Protein AF-A0A483T4G3-F1 (afdb_monomer)

Sequence (71 aa):
MRKISFLFILLFFSLVPQVHADPSCEGRFVNPITDVCWRCIFPLSLGSVQVGKGDLPDTSNPGSPLQLCPA

Radius of gyration: 21.35 Å; Cα contacts (8 Å, |Δi|>4): 49; chains: 1; bounding box: 28×48×50 Å

Structure (mmCIF, N/CA/C/O backbone):
data_AF-A0A483T4G3-F1
#
_entry.id   AF-A0A483T4G3-F1
#
loop_
_atom_site.group_PDB
_atom_site.id
_atom_site.type_symbol
_atom_site.label_atom_id
_atom_site.label_alt_id
_atom_site.label_comp_id
_atom_site.label_asym_id
_atom_site.label_entity_id
_atom_site.label_seq_id
_atom_site.pdbx_PDB_ins_code
_atom_site.Cartn_x
_atom_site.Cartn_y
_atom_site.Cartn_z
_atom_site.occupancy
_atom_site.B_iso_or_equiv
_atom_site.auth_seq_id
_atom_site.auth_comp_id
_atom_site.auth_asym_id
_atom_site.auth_atom_id
_atom_site.pdbx_PDB_model_num
ATOM 1 N N . MET A 1 1 ? -10.926 36.455 31.970 1.00 63.50 1 MET A N 1
ATOM 2 C CA . MET A 1 1 ? -11.032 35.969 30.572 1.00 63.50 1 MET A CA 1
ATOM 3 C C . MET A 1 1 ? -9.753 35.292 30.071 1.00 63.50 1 MET A C 1
ATOM 5 O O . MET A 1 1 ? -9.831 34.141 29.672 1.00 63.50 1 MET A O 1
ATOM 9 N N . ARG A 1 2 ? -8.561 35.906 30.188 1.00 71.69 2 ARG A N 1
ATOM 10 C CA . ARG A 1 2 ? -7.290 35.301 29.720 1.00 71.69 2 ARG A CA 1
ATOM 11 C C . ARG A 1 2 ? -6.952 33.932 30.347 1.00 71.69 2 ARG A C 1
ATOM 13 O O . ARG A 1 2 ? -6.568 33.024 29.629 1.00 71.69 2 ARG A O 1
ATOM 20 N N . LYS A 1 3 ? -7.175 33.745 31.658 1.00 72.12 3 LYS A N 1
ATOM 21 C CA . LYS A 1 3 ? -6.917 32.466 32.366 1.00 72.12 3 LYS A CA 1
ATOM 22 C C . LYS A 1 3 ? -7.841 31.312 31.936 1.00 72.12 3 LYS A C 1
ATOM 24 O O . LYS A 1 3 ? -7.398 30.176 31.863 1.00 72.12 3 LYS A O 1
ATOM 29 N N . ILE A 1 4 ? -9.102 31.619 31.623 1.00 79.88 4 ILE A N 1
ATOM 30 C CA . ILE A 1 4 ? -10.096 30.634 31.159 1.00 79.88 4 ILE A CA 1
ATOM 31 C C . ILE A 1 4 ? -9.745 30.160 29.745 1.00 79.88 4 ILE A C 1
ATOM 33 O O . ILE A 1 4 ? -9.782 28.9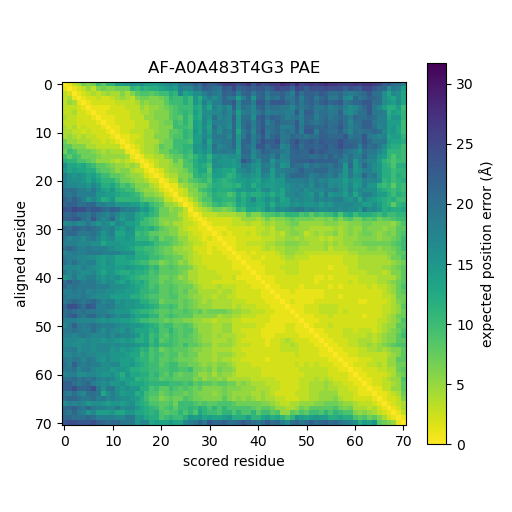68 29.472 1.00 79.88 4 ILE A O 1
ATOM 37 N N . SER A 1 5 ? -9.304 31.078 28.880 1.00 79.00 5 SER A N 1
ATOM 38 C CA . SER A 1 5 ? -8.808 30.731 27.543 1.00 79.00 5 SER A CA 1
ATOM 39 C C . SER A 1 5 ? -7.610 29.776 27.591 1.00 79.00 5 SER A C 1
ATOM 41 O O . SER A 1 5 ? -7.556 28.842 26.801 1.00 79.00 5 SER A O 1
ATOM 43 N N . PHE A 1 6 ? -6.674 29.969 28.528 1.00 84.44 6 PHE A N 1
ATOM 44 C CA . PHE A 1 6 ? -5.538 29.054 28.704 1.00 84.44 6 PHE A CA 1
ATOM 45 C C . PHE A 1 6 ? -5.973 27.647 29.137 1.00 84.44 6 PHE A C 1
ATOM 47 O O . PHE A 1 6 ? -5.429 26.663 28.646 1.00 84.44 6 PHE A O 1
ATOM 54 N N . LEU A 1 7 ? -6.977 27.548 30.010 1.00 86.50 7 LEU A N 1
ATOM 55 C CA . LEU A 1 7 ? -7.536 26.270 30.462 1.00 86.50 7 LEU A CA 1
ATOM 56 C C . LEU A 1 7 ? -8.184 25.480 29.318 1.00 86.50 7 LEU A C 1
ATOM 58 O O . LEU A 1 7 ? -7.960 24.278 29.208 1.00 86.50 7 LEU A O 1
ATOM 62 N N . PHE A 1 8 ? -8.921 26.152 28.431 1.00 86.56 8 PHE A N 1
ATOM 63 C CA . PHE A 1 8 ? -9.509 25.507 27.255 1.00 86.56 8 PHE A CA 1
ATOM 64 C C . PHE A 1 8 ? -8.458 25.006 26.258 1.00 86.56 8 PHE A C 1
ATOM 66 O O . PHE A 1 8 ? -8.616 23.921 25.707 1.00 86.56 8 PHE A O 1
ATOM 73 N N . ILE A 1 9 ? -7.369 25.754 26.060 1.00 87.12 9 ILE A N 1
ATOM 74 C CA . ILE A 1 9 ? -6.269 25.333 25.178 1.00 87.12 9 ILE A CA 1
ATOM 75 C C . ILE A 1 9 ? -5.575 24.086 25.741 1.00 87.12 9 ILE A C 1
ATOM 77 O O . ILE A 1 9 ? -5.337 23.135 25.003 1.00 87.12 9 ILE A O 1
ATOM 81 N N . LEU A 1 10 ? -5.301 24.052 27.048 1.00 86.31 10 LEU A N 1
ATOM 82 C CA . LEU A 1 10 ? -4.684 22.889 27.694 1.00 86.31 10 LEU A CA 1
ATOM 83 C C . LEU A 1 10 ? -5.584 21.647 27.632 1.00 86.31 10 LEU A C 1
ATOM 85 O O . LEU A 1 10 ? -5.097 20.560 27.333 1.00 86.31 10 LEU A O 1
ATOM 89 N N . LEU A 1 11 ? -6.895 21.812 27.841 1.00 88.19 11 LEU A N 1
ATOM 90 C CA . LEU A 1 11 ? -7.864 20.720 27.725 1.00 88.19 11 LEU A CA 1
ATOM 91 C C . LEU A 1 11 ? -7.942 20.168 26.290 1.00 88.19 11 LEU A C 1
ATOM 93 O O . LEU A 1 11 ? -8.006 18.957 26.092 1.00 88.19 11 LEU A O 1
ATOM 97 N N . PHE A 1 12 ? -7.888 21.038 25.279 1.00 83.75 12 PHE A N 1
ATOM 98 C CA . PHE A 1 12 ? -7.898 20.618 23.877 1.00 83.75 12 PHE A CA 1
ATOM 99 C C . PHE A 1 12 ? -6.640 19.815 23.505 1.00 83.75 12 PHE A C 1
ATOM 101 O O . PHE A 1 12 ? -6.737 18.779 22.852 1.00 83.75 12 PHE A O 1
ATOM 108 N N . PHE A 1 13 ? -5.467 20.231 23.991 1.00 81.88 13 PHE A N 1
ATOM 109 C CA . PHE A 1 13 ? -4.210 19.507 23.769 1.00 81.88 13 PHE A CA 1
ATOM 110 C C . PHE A 1 13 ? -4.128 18.154 24.496 1.00 81.88 13 PHE A C 1
ATOM 112 O O . PHE A 1 13 ? -3.326 17.317 24.100 1.00 81.88 13 PHE A O 1
ATOM 119 N N . SER A 1 14 ? -4.948 1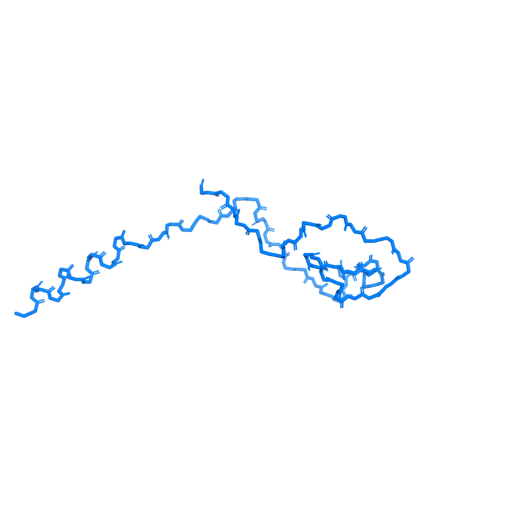7.893 25.520 1.00 82.75 14 SER A N 1
ATOM 120 C CA . SER A 1 14 ? -5.007 16.566 26.160 1.00 82.75 14 SER A CA 1
ATOM 121 C C . SER A 1 14 ? -5.847 15.527 25.407 1.00 82.75 14 SER A C 1
ATOM 123 O O . SER A 1 14 ? -5.793 14.350 25.746 1.00 82.75 14 SER A O 1
ATOM 125 N N . LEU A 1 15 ? -6.617 15.938 24.393 1.00 83.44 15 LEU A N 1
ATOM 126 C CA . LEU A 1 15 ? -7.523 15.060 23.637 1.00 83.44 15 LEU A CA 1
ATOM 127 C C . LEU A 1 15 ? -6.934 14.565 22.307 1.00 83.44 15 LEU A C 1
ATOM 129 O O . LEU A 1 15 ? -7.614 13.845 21.577 1.00 83.44 15 LEU A O 1
ATOM 133 N N . VAL A 1 16 ? -5.698 14.939 21.964 1.00 82.06 16 VAL A N 1
ATOM 134 C CA . VAL A 1 16 ? -5.056 14.448 20.738 1.00 82.06 16 VAL A CA 1
ATOM 135 C C . VAL A 1 16 ? -4.600 12.995 20.920 1.00 82.06 16 VAL A C 1
ATOM 137 O O . VAL A 1 16 ? -3.797 12.724 21.815 1.00 82.06 16 VAL A O 1
ATOM 140 N N . PRO A 1 17 ? -5.077 12.051 20.086 1.00 78.06 17 PRO A N 1
ATOM 141 C CA . PRO A 1 17 ? -4.590 10.679 20.110 1.00 78.06 17 PRO A CA 1
ATOM 142 C C . PRO A 1 17 ? -3.104 10.639 19.735 1.00 78.06 17 PRO A C 1
ATOM 144 O O . PRO A 1 17 ? -2.657 11.353 18.834 1.00 78.06 17 PRO A O 1
ATOM 147 N N . GLN A 1 18 ? -2.331 9.804 20.433 1.00 74.50 18 GLN A N 1
ATOM 148 C CA . GLN A 1 18 ? -0.923 9.594 20.111 1.00 74.50 18 GLN A CA 1
ATOM 149 C C . GLN A 1 18 ? -0.830 8.731 18.851 1.00 74.50 18 GLN A C 1
ATOM 151 O O . GLN A 1 18 ? -1.355 7.623 18.813 1.00 74.50 18 GLN A O 1
ATOM 156 N N . VAL A 1 19 ? -0.182 9.252 17.811 1.00 73.75 19 VAL A N 1
ATOM 157 C CA . VAL A 1 19 ? 0.131 8.486 16.603 1.00 73.75 19 VAL A CA 1
ATOM 158 C C . VAL A 1 19 ? 1.572 8.018 16.731 1.00 73.75 19 VAL A C 1
ATOM 160 O O . VAL A 1 19 ? 2.489 8.837 16.786 1.00 73.75 19 VAL A O 1
ATOM 163 N N . HIS A 1 20 ? 1.770 6.706 16.800 1.00 73.81 20 HIS A N 1
ATOM 164 C CA . HIS A 1 20 ? 3.097 6.109 16.743 1.00 73.81 20 HIS A CA 1
ATOM 165 C C . HIS A 1 20 ? 3.454 5.820 15.286 1.00 73.81 20 HIS A C 1
ATOM 167 O O . HIS A 1 20 ? 2.625 5.331 14.519 1.00 73.81 20 HIS A O 1
ATOM 173 N N . ALA A 1 21 ? 4.687 6.146 14.896 1.00 72.00 21 ALA A N 1
ATOM 174 C CA . ALA A 1 21 ? 5.228 5.637 13.648 1.00 72.00 21 ALA A CA 1
ATOM 175 C C . ALA A 1 21 ? 5.407 4.125 13.797 1.00 72.00 21 ALA A C 1
ATOM 177 O O . ALA A 1 21 ? 5.976 3.667 14.790 1.00 72.00 21 ALA A O 1
ATOM 178 N N . ASP A 1 22 ? 4.906 3.369 12.827 1.00 73.94 22 ASP A N 1
ATOM 179 C CA . ASP A 1 22 ? 5.119 1.931 12.790 1.00 73.94 22 ASP A CA 1
ATOM 180 C C . ASP A 1 22 ? 6.625 1.662 12.598 1.00 73.94 22 ASP A C 1
ATOM 182 O O . ASP A 1 22 ? 7.193 2.123 11.600 1.00 73.94 22 ASP A O 1
ATOM 186 N N . PRO A 1 23 ? 7.301 0.966 13.534 1.00 72.12 23 PRO A N 1
ATOM 187 C CA . PRO A 1 23 ? 8.725 0.664 13.414 1.00 72.12 23 PRO A CA 1
ATOM 188 C C . PRO A 1 23 ? 9.041 -0.239 12.214 1.00 72.12 23 PRO A C 1
ATOM 190 O O . PRO A 1 23 ? 10.204 -0.334 11.845 1.00 72.12 23 PRO A O 1
ATOM 193 N N . SER A 1 24 ? 8.040 -0.877 11.593 1.00 74.56 24 SER A N 1
ATOM 194 C CA . SER A 1 24 ? 8.207 -1.641 10.349 1.00 74.56 24 SER A CA 1
ATOM 195 C C . SER A 1 24 ? 8.339 -0.766 9.093 1.00 74.56 24 SER A C 1
ATOM 197 O O . SER A 1 24 ? 8.668 -1.271 8.018 1.00 74.56 24 SER A O 1
ATOM 199 N N . CYS A 1 25 ? 8.117 0.549 9.199 1.00 69.00 25 CYS A N 1
ATOM 200 C CA . CYS A 1 25 ? 8.287 1.489 8.095 1.00 69.00 25 CYS A CA 1
ATOM 201 C C . CYS A 1 25 ? 9.768 1.860 7.876 1.00 69.00 25 CYS A C 1
ATOM 203 O O . CYS A 1 25 ? 10.183 2.990 8.138 1.00 69.00 25 CYS A O 1
ATOM 205 N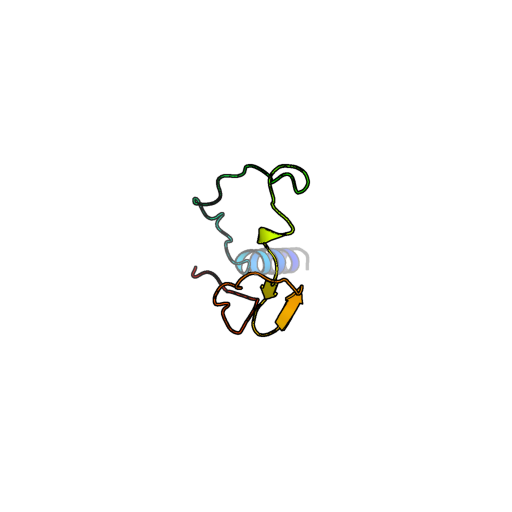 N . GLU A 1 26 ? 10.571 0.947 7.323 1.00 77.31 26 GLU A N 1
ATOM 206 C CA . GLU A 1 26 ? 11.845 1.316 6.694 1.00 77.31 26 GLU A CA 1
ATOM 207 C C . GLU A 1 26 ? 11.590 2.052 5.362 1.00 77.31 26 GLU A C 1
ATOM 209 O O . GLU A 1 26 ? 11.039 1.508 4.403 1.00 77.31 26 GLU A O 1
ATOM 214 N N . GLY A 1 27 ? 11.993 3.322 5.276 1.00 70.00 27 GLY A N 1
ATOM 215 C CA . GLY A 1 27 ? 11.672 4.170 4.127 1.00 70.00 27 GLY A CA 1
ATOM 216 C C . GLY A 1 27 ? 12.736 4.174 3.029 1.00 70.00 27 GLY A C 1
ATOM 217 O O . GLY A 1 27 ? 13.643 5.003 3.063 1.00 70.00 27 GLY A O 1
ATOM 218 N N . ARG A 1 28 ? 12.564 3.360 1.978 1.00 83.62 28 ARG A N 1
ATOM 219 C CA . ARG A 1 28 ? 13.035 3.727 0.628 1.00 83.62 28 ARG A CA 1
ATOM 220 C C . ARG A 1 28 ? 11.824 4.106 -0.211 1.00 83.62 28 ARG A C 1
ATOM 222 O O . ARG A 1 28 ? 10.971 3.266 -0.478 1.00 83.62 28 ARG A O 1
ATOM 229 N N . PHE A 1 29 ? 11.753 5.363 -0.644 1.00 84.38 29 PHE A N 1
ATOM 230 C CA . PHE A 1 29 ? 10.682 5.792 -1.539 1.00 84.38 29 PHE A CA 1
ATOM 231 C C . PHE A 1 29 ? 10.779 5.035 -2.872 1.00 84.38 29 PHE A C 1
ATOM 233 O O . PHE A 1 29 ? 11.842 5.000 -3.497 1.00 84.38 29 PHE A O 1
ATOM 240 N N . VAL A 1 30 ? 9.679 4.401 -3.280 1.00 89.62 30 VAL A N 1
ATOM 241 C CA . VAL A 1 30 ? 9.620 3.575 -4.491 1.00 89.62 30 VAL A CA 1
ATOM 242 C C . VAL A 1 30 ? 9.638 4.487 -5.717 1.00 89.62 30 VAL A C 1
ATOM 244 O O . VAL A 1 30 ? 8.819 5.400 -5.811 1.00 89.62 30 VAL A O 1
ATOM 247 N N . ASN A 1 31 ? 10.539 4.249 -6.673 1.00 91.75 31 ASN A N 1
ATOM 248 C CA . ASN A 1 31 ? 10.494 4.953 -7.951 1.00 91.75 31 ASN A CA 1
ATOM 249 C C . ASN A 1 31 ? 9.449 4.289 -8.867 1.00 91.75 31 ASN A C 1
ATOM 251 O O . ASN A 1 31 ? 9.680 3.167 -9.324 1.00 91.75 31 ASN A O 1
ATOM 255 N N . PRO A 1 32 ? 8.338 4.965 -9.211 1.00 91.44 32 PRO A N 1
ATOM 256 C CA . PRO A 1 32 ? 7.288 4.378 -10.041 1.00 91.44 32 PRO A CA 1
ATOM 257 C C . PRO A 1 32 ? 7.745 4.042 -11.467 1.00 91.44 32 PRO A C 1
ATOM 259 O O . PRO A 1 32 ? 7.042 3.321 -12.164 1.00 91.44 32 PRO A O 1
ATOM 262 N N . ILE A 1 33 ? 8.887 4.557 -11.933 1.00 93.88 33 ILE A N 1
ATOM 263 C CA . ILE A 1 33 ? 9.380 4.295 -13.292 1.00 93.88 33 ILE A CA 1
ATOM 264 C C . ILE A 1 33 ? 10.168 2.983 -13.353 1.00 93.88 33 ILE A C 1
ATOM 266 O O . ILE A 1 33 ? 9.967 2.192 -14.270 1.00 93.88 33 ILE A O 1
ATOM 270 N N . THR A 1 34 ? 11.081 2.763 -12.403 1.00 94.06 34 THR A N 1
ATOM 271 C CA . THR A 1 34 ? 12.048 1.652 -12.466 1.00 94.06 34 THR A CA 1
ATOM 272 C C . THR A 1 34 ? 11.727 0.501 -11.529 1.00 94.06 34 THR A C 1
ATOM 274 O O . THR A 1 34 ? 12.133 -0.624 -11.804 1.00 94.06 34 THR A O 1
ATOM 277 N N . ASP A 1 35 ? 11.015 0.760 -10.433 1.00 93.12 35 ASP A N 1
ATOM 278 C CA . ASP A 1 35 ? 10.908 -0.203 -9.333 1.00 93.12 35 ASP A CA 1
ATOM 279 C C . ASP A 1 35 ? 9.578 -0.969 -9.354 1.00 93.12 35 ASP A C 1
ATOM 281 O O . ASP A 1 35 ? 9.403 -1.929 -8.606 1.00 93.12 35 ASP A O 1
ATOM 285 N N . VAL A 1 36 ? 8.635 -0.556 -10.208 1.00 92.06 36 VAL A N 1
ATOM 286 C CA . VAL A 1 36 ? 7.286 -1.123 -10.299 1.00 92.06 36 VAL A CA 1
ATOM 287 C C . VAL A 1 36 ? 7.048 -1.692 -11.691 1.00 92.06 36 VAL A C 1
ATOM 289 O O . VAL A 1 36 ? 7.133 -0.992 -12.699 1.00 92.06 36 VAL A O 1
ATOM 292 N N . CYS A 1 37 ? 6.660 -2.963 -11.757 1.00 92.62 37 CYS A N 1
ATOM 293 C CA . CYS A 1 37 ? 6.102 -3.531 -12.976 1.00 92.62 37 CYS A CA 1
ATOM 294 C C . CYS A 1 37 ? 4.611 -3.173 -13.079 1.00 92.62 37 CYS A C 1
ATOM 296 O O . CYS A 1 37 ? 3.759 -3.851 -12.505 1.00 92.62 37 CYS A O 1
ATOM 298 N N . TRP A 1 38 ? 4.274 -2.140 -13.856 1.00 92.50 38 TRP A N 1
ATOM 299 C CA . TRP A 1 38 ? 2.879 -1.706 -14.036 1.00 92.50 38 TRP A CA 1
ATOM 300 C C . TRP A 1 38 ? 1.989 -2.740 -14.717 1.00 92.50 38 TRP A C 1
ATOM 302 O O . TRP A 1 38 ? 0.802 -2.797 -14.439 1.00 92.50 38 TRP A O 1
ATOM 312 N N . ARG A 1 39 ? 2.541 -3.601 -15.574 1.00 93.12 39 ARG A N 1
ATOM 313 C CA . ARG A 1 39 ? 1.769 -4.729 -16.113 1.00 93.12 39 ARG A CA 1
ATOM 314 C C . ARG A 1 39 ? 1.427 -5.748 -15.025 1.00 93.12 39 ARG A C 1
ATOM 316 O O . ARG A 1 39 ? 0.378 -6.368 -15.098 1.00 93.12 39 ARG A O 1
ATOM 323 N N . CYS A 1 40 ? 2.319 -5.922 -14.052 1.00 93.25 40 CYS A N 1
ATOM 324 C CA . CYS A 1 40 ? 2.220 -6.951 -13.027 1.00 93.25 40 CYS A CA 1
ATOM 325 C C . CYS A 1 40 ? 1.257 -6.578 -11.895 1.00 93.25 40 CYS A C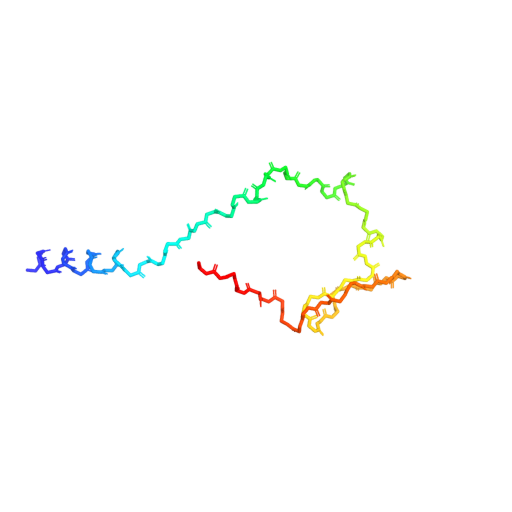 1
ATOM 327 O O . CYS A 1 40 ? 0.686 -7.466 -11.280 1.00 93.25 40 CYS A O 1
ATOM 329 N N . ILE A 1 41 ? 1.093 -5.280 -11.614 1.00 93.12 41 ILE A N 1
ATOM 330 C CA . ILE A 1 41 ? 0.203 -4.796 -10.548 1.00 93.12 41 ILE A CA 1
ATOM 331 C C . ILE A 1 41 ? -1.277 -4.797 -10.954 1.00 93.12 41 ILE A C 1
ATOM 333 O O . ILE A 1 41 ? -2.135 -4.588 -10.105 1.00 93.12 41 ILE A O 1
ATOM 337 N N . PHE A 1 42 ? -1.586 -5.001 -12.239 1.00 95.81 42 PHE A N 1
ATOM 338 C CA . PHE A 1 42 ? -2.962 -5.062 -12.720 1.00 95.81 42 PHE A CA 1
ATOM 339 C C . PHE A 1 42 ? -3.387 -6.491 -13.052 1.00 95.81 42 PHE A C 1
ATOM 341 O O . PHE A 1 42 ? -2.609 -7.227 -13.664 1.00 95.81 42 PHE A O 1
ATOM 348 N N . PRO A 1 43 ? -4.646 -6.863 -12.762 1.00 96.06 43 PRO A N 1
ATOM 349 C CA . PRO A 1 43 ? -5.741 -6.045 -12.234 1.00 96.06 43 PRO A CA 1
ATOM 350 C C . PRO A 1 43 ? -5.526 -5.633 -10.773 1.00 96.06 43 PRO A C 1
ATOM 352 O O . PRO A 1 43 ? -4.863 -6.330 -10.019 1.00 96.06 43 PRO A O 1
ATOM 355 N N . LEU A 1 44 ? -6.078 -4.472 -10.414 1.00 95.69 44 LEU A N 1
ATOM 356 C CA . LEU A 1 44 ? -5.967 -3.905 -9.072 1.00 95.69 44 LEU A CA 1
ATOM 357 C C . LEU A 1 44 ? -7.358 -3.545 -8.569 1.00 95.69 44 LEU A C 1
ATOM 359 O O . LEU A 1 44 ? -8.092 -2.792 -9.225 1.00 95.69 44 LEU A O 1
ATOM 363 N N . SER A 1 45 ? -7.720 -4.088 -7.421 1.00 95.31 45 SER A N 1
ATOM 364 C CA . SER A 1 45 ? -8.888 -3.715 -6.637 1.00 95.31 45 SER A CA 1
ATOM 365 C C . SER A 1 45 ? -8.443 -3.010 -5.360 1.00 95.31 45 SER A C 1
ATOM 367 O O . SER A 1 45 ? -7.314 -3.175 -4.909 1.00 95.31 45 SER A O 1
ATOM 369 N N . LEU A 1 46 ? -9.315 -2.174 -4.802 1.00 94.06 46 LEU A N 1
ATOM 370 C CA . LEU A 1 46 ? -9.153 -1.556 -3.489 1.00 94.06 46 LEU A CA 1
ATOM 371 C C . LEU A 1 46 ? -10.486 -1.688 -2.759 1.00 94.06 46 LEU A C 1
ATOM 373 O O . LEU A 1 46 ? -11.498 -1.138 -3.205 1.00 94.06 46 LEU A O 1
ATOM 377 N N . GLY A 1 47 ? -10.513 -2.427 -1.652 1.00 91.94 47 GLY A N 1
ATOM 378 C CA . GLY A 1 47 ? -11.796 -2.812 -1.080 1.00 91.94 47 GLY A CA 1
ATOM 379 C C . GLY A 1 47 ? -12.563 -3.749 -2.026 1.00 91.94 47 GLY A C 1
ATOM 380 O O . GLY A 1 47 ? -11.986 -4.531 -2.778 1.00 91.94 47 GLY A O 1
ATOM 381 N N . SER A 1 48 ? -13.880 -3.562 -2.093 1.00 93.12 48 SER A N 1
ATOM 382 C CA . SER A 1 48 ? -14.756 -4.225 -3.073 1.00 93.12 48 SER A CA 1
ATOM 383 C C . SER A 1 48 ? -14.791 -3.561 -4.464 1.00 93.12 48 SER A C 1
ATOM 385 O O . SER A 1 48 ? -15.678 -3.871 -5.261 1.00 93.12 48 SER A O 1
ATOM 387 N N . VAL A 1 49 ? -13.900 -2.606 -4.765 1.00 95.31 49 VAL A N 1
ATOM 388 C CA . VAL A 1 49 ? -13.938 -1.816 -6.010 1.00 95.31 49 VAL A CA 1
ATOM 389 C C . VAL A 1 49 ? -12.762 -2.165 -6.914 1.00 95.31 49 VAL A C 1
ATOM 391 O O . VAL A 1 49 ? -11.607 -2.022 -6.524 1.00 95.31 49 VAL A O 1
ATOM 394 N N . GLN A 1 50 ? -13.044 -2.553 -8.160 1.00 95.38 50 GLN A N 1
ATOM 395 C CA . GLN A 1 50 ? -12.013 -2.714 -9.187 1.00 95.38 50 GLN A CA 1
ATOM 396 C C . GLN A 1 50 ? -11.572 -1.337 -9.701 1.00 95.38 50 GLN A C 1
ATOM 398 O O . GLN A 1 50 ? -12.374 -0.610 -10.288 1.00 95.38 50 GLN A O 1
ATOM 403 N N . VAL A 1 51 ? -10.298 -0.988 -9.514 1.00 95.75 51 VAL A N 1
ATOM 404 C CA . VAL A 1 51 ? -9.736 0.309 -9.939 1.00 95.75 51 VAL A CA 1
ATOM 405 C C . VAL A 1 51 ? -8.892 0.210 -11.209 1.00 95.75 51 VAL A C 1
ATOM 407 O O . VAL A 1 51 ? -8.689 1.209 -11.893 1.00 95.75 51 VAL A O 1
ATOM 410 N N . GLY A 1 52 ? -8.451 -0.992 -11.578 1.00 95.25 52 GLY A N 1
ATOM 411 C CA . GLY A 1 52 ? -7.768 -1.245 -12.842 1.00 95.25 52 GLY A CA 1
ATOM 412 C C . GLY A 1 52 ? -7.965 -2.672 -13.333 1.00 95.25 52 GLY A C 1
ATOM 413 O O . GLY A 1 52 ? -8.082 -3.603 -12.537 1.00 95.25 52 GLY A O 1
ATOM 414 N N . LYS A 1 53 ? -8.009 -2.830 -14.658 1.00 95.88 53 LYS A N 1
ATOM 415 C CA . LYS A 1 53 ? -8.128 -4.124 -15.343 1.00 95.88 53 LYS A CA 1
ATOM 416 C C . LYS A 1 53 ? -6.752 -4.622 -15.773 1.00 95.88 53 LYS A C 1
ATOM 418 O O . LYS A 1 53 ? -5.875 -3.815 -16.062 1.00 95.88 53 LYS A O 1
ATOM 423 N N . GLY A 1 54 ? -6.602 -5.934 -15.878 1.00 95.69 54 GLY A N 1
ATOM 424 C CA . GLY A 1 54 ? -5.402 -6.589 -16.379 1.00 95.69 54 GLY A CA 1
ATOM 425 C C . GLY A 1 54 ? -5.653 -8.076 -16.594 1.00 95.69 54 GLY A C 1
ATOM 426 O O . GLY A 1 54 ? -6.727 -8.578 -16.264 1.00 95.69 54 GLY A O 1
ATOM 427 N N . ASP A 1 55 ? -4.651 -8.757 -17.141 1.00 95.31 55 ASP A N 1
ATOM 428 C CA . ASP A 1 55 ? -4.754 -10.166 -17.545 1.00 95.31 55 ASP A CA 1
ATOM 429 C C . ASP A 1 55 ? -4.169 -11.137 -16.501 1.00 95.31 55 ASP A C 1
ATOM 431 O O . ASP A 1 55 ? -4.162 -12.350 -16.705 1.00 95.31 55 ASP A O 1
ATOM 435 N N . LEU A 1 56 ? -3.623 -10.608 -15.405 1.00 95.25 56 LEU A N 1
ATOM 436 C CA . LEU A 1 56 ? -3.041 -11.372 -14.299 1.00 95.25 56 LEU A CA 1
ATOM 437 C C . LEU A 1 56 ? -4.075 -11.575 -13.171 1.00 95.25 56 LEU A C 1
ATOM 439 O O . LEU A 1 56 ? -5.172 -11.022 -13.241 1.00 95.25 56 LEU A O 1
ATOM 443 N N . PRO A 1 57 ? -3.796 -12.393 -12.141 1.00 94.12 57 PRO A N 1
ATOM 444 C CA . PRO A 1 57 ? -4.671 -12.479 -10.973 1.00 94.12 57 PRO A CA 1
ATOM 445 C C . PRO A 1 57 ? -4.500 -11.273 -10.037 1.00 94.12 57 PRO A C 1
ATOM 447 O O . PRO A 1 57 ? -3.382 -10.811 -9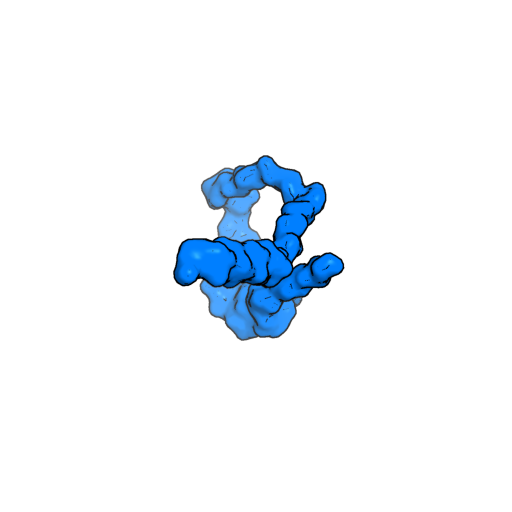.818 1.00 94.12 57 PRO A O 1
ATOM 450 N N . ASP A 1 58 ? -5.603 -10.819 -9.439 1.00 94.25 58 ASP A N 1
ATOM 451 C CA . ASP A 1 58 ? -5.579 -9.890 -8.302 1.00 94.25 58 ASP A CA 1
ATOM 452 C C . ASP A 1 58 ? -5.386 -10.663 -6.987 1.00 94.25 58 ASP A C 1
ATOM 454 O O . ASP A 1 58 ? -5.710 -11.850 -6.878 1.00 94.25 58 ASP A O 1
ATOM 458 N N . THR A 1 59 ? -4.887 -9.980 -5.965 1.00 91.25 59 THR A N 1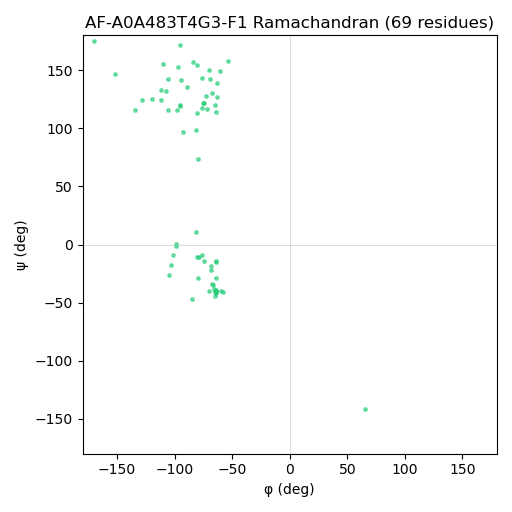
ATOM 459 C CA . THR A 1 59 ? -4.832 -10.504 -4.596 1.00 91.25 59 THR A CA 1
ATOM 460 C C . THR A 1 59 ? -6.186 -10.368 -3.895 1.00 91.25 59 THR A C 1
ATOM 462 O O . THR A 1 59 ? -6.979 -9.486 -4.218 1.00 91.25 59 THR A O 1
ATOM 465 N N . SER A 1 60 ? -6.466 -11.222 -2.903 1.00 92.25 60 SER A N 1
ATOM 466 C CA . SER A 1 60 ? -7.663 -11.051 -2.067 1.00 92.25 60 SER A CA 1
ATOM 467 C C . SER A 1 60 ? -7.580 -9.749 -1.276 1.00 92.25 60 SER A C 1
ATOM 469 O O . SER A 1 60 ? -6.753 -9.621 -0.373 1.00 92.25 60 SER A O 1
ATOM 471 N N . ASN A 1 61 ? -8.474 -8.814 -1.584 1.00 91.38 61 ASN A N 1
ATOM 472 C CA . ASN A 1 61 ? -8.605 -7.549 -0.875 1.00 91.38 61 ASN A CA 1
ATOM 473 C C . ASN A 1 61 ? -9.685 -7.656 0.222 1.00 91.38 61 ASN A C 1
ATOM 475 O O . ASN A 1 61 ? -10.719 -8.294 -0.011 1.00 91.38 61 ASN A O 1
ATOM 479 N N . PRO A 1 62 ? -9.509 -7.049 1.413 1.00 91.56 62 PRO A N 1
ATOM 480 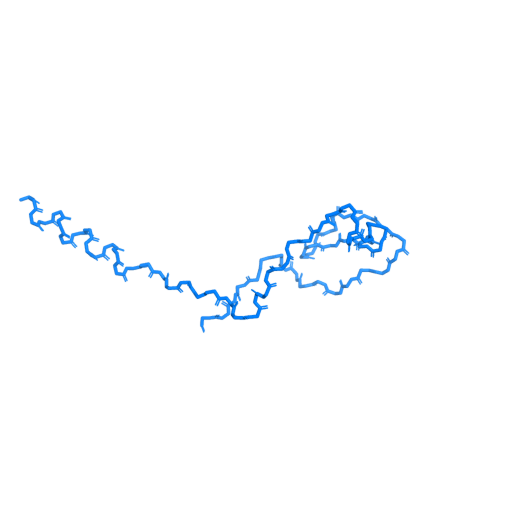C CA . PRO A 1 62 ? -10.628 -6.800 2.324 1.00 91.56 62 PRO A CA 1
ATOM 481 C C . PRO A 1 62 ? -11.761 -6.040 1.619 1.00 91.56 62 PRO A C 1
ATOM 483 O O . PRO A 1 62 ? -11.534 -5.341 0.643 1.00 91.56 62 PRO A O 1
ATOM 486 N N . GLY A 1 63 ? -12.995 -6.114 2.129 1.00 92.69 63 GLY A N 1
ATOM 487 C CA . GLY A 1 63 ? -14.123 -5.384 1.523 1.00 92.69 63 GLY A CA 1
ATOM 488 C C . GLY A 1 63 ? -14.037 -3.854 1.664 1.00 92.69 63 GLY A C 1
ATOM 489 O O . GLY A 1 63 ? -14.636 -3.120 0.878 1.00 92.69 63 GLY A O 1
ATOM 490 N N . SER A 1 64 ? -13.276 -3.362 2.648 1.00 91.38 64 SER A N 1
ATOM 491 C CA . SER A 1 64 ? -13.035 -1.934 2.891 1.00 91.38 64 SER A CA 1
ATOM 492 C C . SER A 1 64 ? -11.607 -1.558 2.486 1.00 91.38 64 SER A C 1
ATOM 494 O O . SER A 1 64 ? -10.677 -2.227 2.934 1.00 91.38 64 SER A O 1
ATOM 496 N N . PRO A 1 65 ? -11.403 -0.467 1.720 1.00 89.62 65 PRO A N 1
ATOM 497 C CA . PRO A 1 65 ? -10.066 0.054 1.429 1.00 89.62 65 PRO A CA 1
ATOM 498 C C . PRO A 1 65 ? -9.444 0.783 2.631 1.00 89.62 65 PRO A C 1
ATOM 500 O O . PRO A 1 65 ? -8.251 1.070 2.634 1.00 89.62 65 PRO A O 1
ATOM 503 N N . LEU A 1 66 ? -10.251 1.116 3.643 1.00 88.88 66 LEU A N 1
ATOM 504 C CA . LEU A 1 66 ? -9.786 1.710 4.889 1.00 88.88 66 LEU A CA 1
ATOM 505 C C . LEU A 1 66 ? -9.581 0.601 5.918 1.00 88.88 66 LEU A C 1
ATOM 507 O O . LEU A 1 66 ? -10.542 -0.081 6.289 1.00 88.88 66 LEU A O 1
ATOM 511 N N . GLN A 1 67 ? -8.344 0.466 6.392 1.00 80.31 67 GLN A N 1
ATOM 512 C CA . GLN A 1 67 ? -7.986 -0.369 7.531 1.00 80.31 67 GLN A CA 1
ATOM 513 C C . GLN A 1 67 ? -7.547 0.522 8.694 1.00 80.31 67 GLN A C 1
ATOM 515 O O . GLN A 1 67 ? -6.762 1.452 8.512 1.00 80.31 67 GLN A O 1
ATOM 520 N N . LEU A 1 68 ? -8.073 0.240 9.885 1.00 81.56 68 LEU A N 1
ATOM 521 C CA . LEU A 1 68 ? -7.661 0.892 11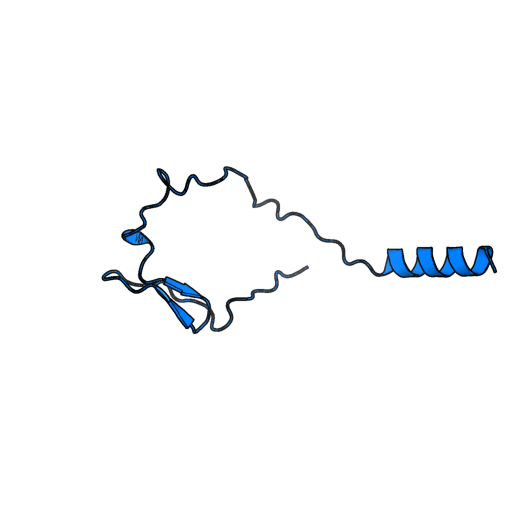.123 1.00 81.56 68 LEU A CA 1
ATOM 522 C C . LEU A 1 68 ? -6.618 0.006 11.799 1.00 81.56 68 LEU A C 1
ATOM 524 O O . LEU A 1 68 ? -6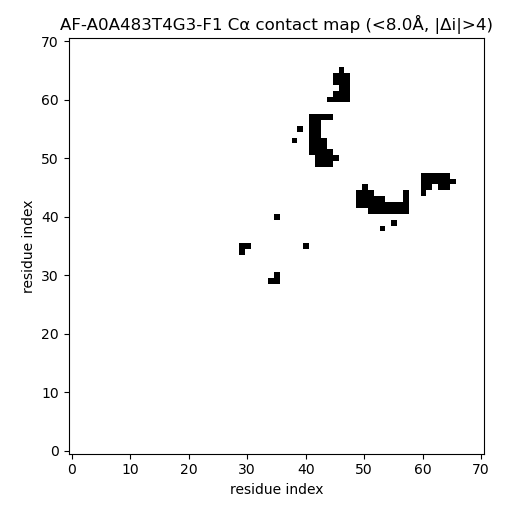.904 -1.150 12.115 1.00 81.56 68 LEU A O 1
ATOM 528 N N . CYS A 1 69 ? -5.413 0.534 11.997 1.00 70.19 69 CYS A N 1
ATOM 529 C CA . CYS A 1 69 ? -4.399 -0.158 12.782 1.00 70.19 69 CYS A CA 1
ATOM 530 C C . CYS A 1 69 ? -4.822 -0.183 14.263 1.00 70.19 69 CYS A C 1
ATOM 532 O O . CYS A 1 69 ? -5.395 0.804 14.740 1.00 70.19 69 CYS A O 1
ATOM 534 N N . PRO A 1 70 ? -4.566 -1.281 14.997 1.00 68.62 70 PRO A N 1
ATOM 535 C CA . PRO A 1 70 ? -4.705 -1.277 16.448 1.00 68.62 70 PRO A CA 1
ATOM 536 C C . PRO A 1 70 ? -3.756 -0.244 17.076 1.00 68.62 70 PRO A C 1
ATOM 538 O O . PRO A 1 70 ? -2.701 0.053 16.511 1.00 68.62 70 PRO A O 1
ATOM 541 N N . ALA A 1 71 ? -4.175 0.314 18.215 1.00 57.06 71 ALA A N 1
ATOM 542 C CA . ALA A 1 71 ? -3.370 1.223 19.030 1.00 57.06 71 ALA A CA 1
ATOM 543 C C . ALA A 1 71 ? -2.291 0.475 19.822 1.00 57.06 71 ALA A C 1
ATOM 545 O O . ALA A 1 71 ? -2.555 -0.689 20.210 1.00 57.06 71 ALA A O 1
#

pLDDT: mean 85.74, std 9.5, range [57.06, 96.06]

Solvent-accessible surface area (backbone atoms only — not comparable to full-atom values): 4838 Å² total; per-residue (Å²): 109,74,70,59,54,51,51,54,53,54,58,55,66,72,68,63,79,87,81,78,80,63,88,84,68,76,86,74,87,79,48,75,80,82,73,48,62,73,74,72,59,18,20,32,64,55,20,78,40,79,78,44,80,54,94,52,81,61,80,95,60,56,71,56,72,76,78,82,78,85,133

Secondary structure (DSSP, 8-state):
-HHHHHHHHHHHHTTPPP-PPPTT-------TTTS--TTTS-SEEETTEEEE--SSPPP---S-S--PPP-

Mean predicted aligned error: 9.96 Å

Organism: Klebsiella pneumoniae (NCBI:txid573)

InterPro domains:
  IPR009649 TraU [PF06834] (27-70)

Foldseek 3Di:
DVVVVVVVVVVVVVPDDDDDDDPPPPDDPADPPPRDDPQACPQDDQQCGGPGHHDDDDDDHHNHNDDDDDD